Protein AF-A0A199UJI3-F1 (afdb_monomer)

Organism: Ananas comosus (NCBI:txid4615)

Foldseek 3Di:
DPPDPDPLVVVCPDPVSVLVVVLVLLVVLLVLLVLLVLVQLQVQLVVLPAPVGRDDSDDPVRLVVVLVVLVVVLVVLALSCLQVLLSNLSSLVSLCSHPPRPNVSSVVRPSLVSNVSSVVSVVVVNLVVSLPDCSVVPPPPPSNVVSVVVVVSSVVSCVVVVSVD

Sequence (165 aa):
MLSGSFDVGKLAVSVEAKNSFCYAKAQLLLILIETLDLENLLQLVHDEVPFRQGFSAFSLSDVQEMDAEVSSLSDLGFRESGPLILAWAVFLCLLSSLPESNTDLFTEIDHTSYARQAFEAAAFIYLLEILQSNTLRESDVGTVLPLVWFVYMLFSSMLPLGMLR

Secondary structure (DSSP, 8-state):
-------GGGG--SHHHHHHHHHHHHHHHHHHHHHT-HHHHHHHHHTT--HHHH--S--HHHHHHHHHHHHHHHHTT-TTTHHHHHHHHHHHHHHHHSTT--HHHHTTS-HHHHHHHHHHTTHHHHHHHHHH-HHHHTS-TTTHHHHHHHHHHHHHHHTTTTTT-

InterPro domains:
  IPR044840 Nucleoporin Nup188 [PTHR31431] (3-157)

Solvent-accessible surface area (backbone atoms only — not comparable to full-atom values): 9542 Å² total; per-residue (Å²): 140,85,90,64,94,72,67,64,73,78,68,39,77,48,73,66,43,38,52,52,5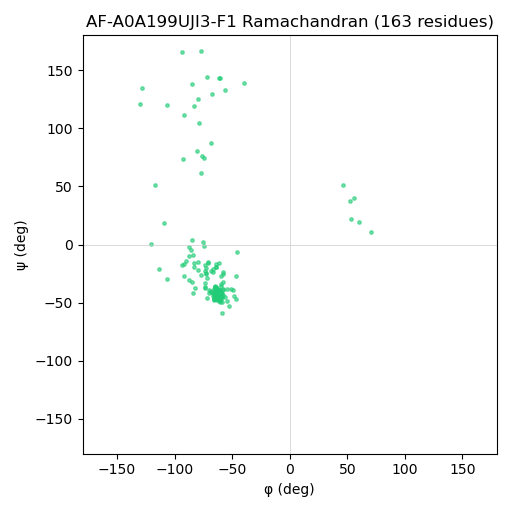0,54,47,53,51,52,51,51,50,51,52,58,50,56,74,65,40,57,65,61,48,50,49,34,42,75,68,62,35,36,46,92,79,63,64,82,89,64,54,74,68,51,52,54,53,50,48,56,53,56,55,55,54,61,80,65,72,47,45,81,48,10,48,50,38,34,48,48,17,50,47,50,50,44,54,67,61,22,39,85,38,68,59,85,74,54,71,77,59,62,37,65,59,34,39,50,50,11,56,77,34,39,14,68,60,48,53,48,50,54,71,70,34,70,77,57,72,77,47,72,82,73,71,58,54,60,50,57,47,48,52,50,46,52,56,61,56,36,63,84,67,59,74,83,115

Radius of gyration: 16.83 Å; Cα contacts (8 Å, |Δi|>4): 119; chains: 1; bounding box: 41×32×45 Å

pLDDT: mean 74.43, std 14.35, range [39.91, 92.19]

Mean predicted aligned error: 10.01 Å

Structure (mmCIF, N/CA/C/O backbone):
data_AF-A0A199UJI3-F1
#
_entry.id   AF-A0A199UJI3-F1
#
loop_
_atom_site.group_PDB
_atom_site.id
_atom_site.type_symbol
_atom_site.label_atom_id
_atom_site.label_alt_id
_atom_site.label_comp_id
_atom_site.label_asym_id
_atom_site.label_entity_id
_atom_site.label_seq_id
_atom_site.pdbx_PDB_ins_code
_atom_site.Cartn_x
_atom_site.Cartn_y
_atom_site.Cartn_z
_atom_site.occupancy
_atom_site.B_iso_or_equiv
_atom_site.auth_seq_id
_atom_site.auth_comp_id
_atom_site.auth_asym_id
_atom_site.auth_atom_id
_atom_site.pdbx_PDB_model_num
ATOM 1 N N . MET A 1 1 ? -17.532 -11.492 -7.077 1.00 39.91 1 MET A N 1
ATOM 2 C CA . MET A 1 1 ? -18.672 -10.663 -6.620 1.00 39.91 1 MET A CA 1
ATOM 3 C C . MET A 1 1 ? -18.856 -10.827 -5.111 1.00 39.91 1 MET A C 1
ATOM 5 O O . MET A 1 1 ? -19.566 -11.723 -4.680 1.00 39.91 1 MET A O 1
ATOM 9 N N . LEU A 1 2 ? -18.208 -9.968 -4.321 1.00 45.09 2 LEU A N 1
ATOM 10 C CA . LEU A 1 2 ? -18.567 -9.669 -2.926 1.00 45.09 2 LEU A CA 1
ATOM 11 C C . LEU A 1 2 ? -18.945 -8.177 -2.862 1.00 45.09 2 LEU A C 1
ATOM 13 O O . LEU A 1 2 ? -18.382 -7.402 -2.106 1.00 45.09 2 LEU A O 1
ATOM 17 N N . SER A 1 3 ? -19.850 -7.750 -3.748 1.00 46.03 3 SER A N 1
ATOM 18 C CA . SER A 1 3 ? -20.348 -6.370 -3.804 1.00 46.03 3 SER A CA 1
ATOM 19 C C . SER A 1 3 ? -21.617 -6.277 -2.960 1.00 46.03 3 SER A C 1
ATOM 21 O O . SER A 1 3 ? -22.740 -6.287 -3.458 1.00 46.03 3 SER A O 1
ATOM 23 N N . GLY A 1 4 ? -21.432 -6.302 -1.646 1.00 52.09 4 GLY A N 1
ATOM 24 C CA . GLY A 1 4 ? -22.466 -5.942 -0.685 1.00 52.09 4 GLY A CA 1
ATOM 25 C C . GLY A 1 4 ? -21.858 -4.956 0.295 1.00 52.09 4 GLY A C 1
ATOM 26 O O . GLY A 1 4 ? -20.875 -5.294 0.951 1.00 52.09 4 GLY A O 1
ATOM 27 N N . SER A 1 5 ? -22.413 -3.745 0.398 1.00 58.81 5 SER A N 1
ATOM 28 C CA . SER A 1 5 ? -21.940 -2.743 1.358 1.00 58.81 5 SER A CA 1
ATOM 29 C C . SER A 1 5 ? -22.401 -3.117 2.773 1.00 58.81 5 SER A C 1
ATOM 31 O O . SER A 1 5 ? -23.353 -2.550 3.319 1.00 58.81 5 SER A O 1
ATOM 33 N N . PHE A 1 6 ? -21.766 -4.122 3.369 1.00 64.69 6 PHE A N 1
ATOM 34 C CA . PHE A 1 6 ? -21.915 -4.383 4.792 1.00 64.69 6 PHE A CA 1
ATOM 35 C C . PHE A 1 6 ? -21.046 -3.388 5.550 1.00 64.69 6 PHE A C 1
ATOM 37 O O . PHE A 1 6 ? -19.828 -3.525 5.613 1.00 64.69 6 PHE A O 1
ATOM 44 N N . ASP A 1 7 ? -21.685 -2.383 6.142 1.00 72.19 7 ASP A N 1
ATOM 45 C CA . ASP A 1 7 ? -21.023 -1.480 7.078 1.00 72.19 7 ASP A CA 1
ATOM 46 C C . ASP A 1 7 ? -20.845 -2.196 8.427 1.00 72.19 7 ASP A C 1
ATOM 48 O O . ASP A 1 7 ? -21.605 -2.000 9.379 1.00 72.19 7 ASP A O 1
ATOM 52 N N . VAL A 1 8 ? -19.856 -3.094 8.474 1.00 72.38 8 VAL A N 1
ATOM 53 C CA . VAL A 1 8 ? -19.468 -3.864 9.668 1.00 72.38 8 VAL A CA 1
ATOM 54 C C . VAL A 1 8 ? -19.085 -2.928 10.821 1.00 72.38 8 VAL A C 1
ATOM 56 O O . VAL A 1 8 ? -19.250 -3.293 11.985 1.00 72.38 8 VAL A O 1
ATOM 59 N N . GLY A 1 9 ? -18.675 -1.690 10.519 1.00 70.94 9 GLY A N 1
ATOM 60 C CA . GLY A 1 9 ? -18.396 -0.657 11.515 1.00 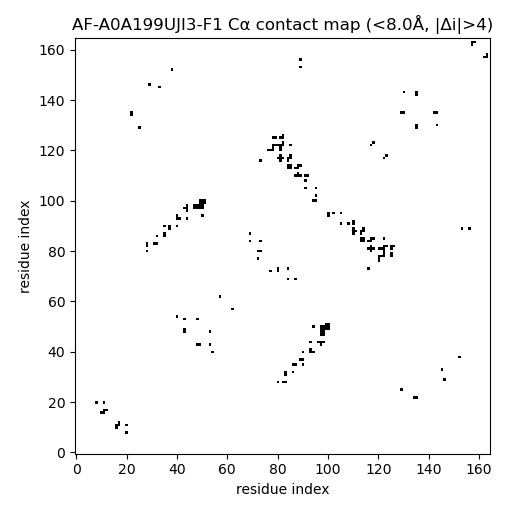70.94 9 GLY A CA 1
ATOM 61 C C . GLY A 1 9 ? -19.598 -0.347 12.411 1.00 70.94 9 GLY A C 1
ATOM 62 O O . GLY A 1 9 ? -19.424 -0.111 13.607 1.00 70.94 9 GLY A O 1
ATOM 63 N N . LYS A 1 10 ? -20.832 -0.460 11.898 1.00 79.44 10 LYS A N 1
ATOM 64 C CA . LYS A 1 10 ? -22.062 -0.281 12.699 1.00 79.44 10 LYS A CA 1
ATOM 65 C C . LYS A 1 10 ? -22.238 -1.328 13.801 1.00 79.44 10 LYS A C 1
ATOM 67 O O . LYS A 1 10 ? -22.994 -1.090 14.740 1.00 79.44 10 LYS A O 1
ATOM 72 N N . LEU A 1 11 ? -21.558 -2.471 13.704 1.00 75.94 11 LEU A N 1
ATOM 73 C CA . LEU A 1 11 ? -21.622 -3.550 14.693 1.00 75.94 11 LEU A CA 1
ATOM 74 C C . LEU A 1 11 ? -20.608 -3.369 15.835 1.00 75.94 11 LEU A C 1
ATOM 76 O O . LEU A 1 11 ? -20.699 -4.065 16.846 1.00 75.94 11 LEU A O 1
ATOM 80 N N . ALA A 1 12 ? -19.679 -2.412 15.722 1.00 81.44 12 ALA A N 1
ATOM 81 C CA . ALA A 1 12 ? -18.671 -2.103 16.735 1.00 81.44 12 ALA A CA 1
ATOM 82 C C . ALA A 1 12 ? -19.256 -1.287 17.910 1.00 81.44 12 ALA A C 1
ATOM 84 O O . ALA A 1 12 ? -18.877 -0.142 18.168 1.00 81.44 12 ALA A O 1
ATOM 85 N N . VAL A 1 13 ? -20.227 -1.871 18.618 1.00 85.31 13 VAL A N 1
ATOM 86 C CA . VAL A 1 13 ? -20.964 -1.206 19.707 1.00 85.31 13 VAL A CA 1
ATOM 87 C C . VAL A 1 13 ? -20.247 -1.283 21.058 1.00 85.31 13 VAL A C 1
ATOM 89 O O . VAL A 1 13 ? -20.339 -0.339 21.843 1.00 85.31 13 VAL A O 1
ATOM 92 N N . SER A 1 14 ? -19.502 -2.362 21.321 1.00 87.94 14 SER A N 1
ATOM 93 C CA . SER A 1 14 ? -18.709 -2.530 22.547 1.00 87.94 14 SER A CA 1
ATOM 94 C C . SER A 1 14 ? -17.264 -2.059 22.365 1.00 87.94 14 SER A C 1
ATOM 96 O O . SER A 1 14 ? -16.799 -1.852 21.242 1.00 87.94 14 SER A O 1
ATOM 98 N N . VAL A 1 15 ? -16.541 -1.886 23.473 1.00 85.81 15 VAL A N 1
ATOM 99 C CA . VAL A 1 15 ? -15.114 -1.524 23.444 1.00 85.81 15 VAL A CA 1
ATOM 100 C C . VAL A 1 15 ? -14.294 -2.630 22.774 1.00 85.81 15 VAL A C 1
ATOM 102 O O . VAL A 1 15 ? -13.438 -2.344 21.943 1.00 85.81 15 VAL A O 1
ATOM 105 N N . GLU A 1 16 ? -14.611 -3.889 23.061 1.00 84.75 16 GLU A N 1
ATOM 106 C CA . GLU A 1 16 ? -13.978 -5.065 22.461 1.00 84.75 16 GLU A CA 1
ATOM 107 C C . GLU A 1 16 ? -14.226 -5.106 20.952 1.00 84.75 16 GLU A C 1
ATOM 109 O O . GLU A 1 16 ? -13.282 -5.238 20.179 1.00 84.75 16 GLU A O 1
ATOM 114 N N . ALA A 1 17 ? -15.475 -4.904 20.519 1.00 83.75 17 ALA A N 1
ATOM 115 C CA . ALA A 1 17 ? -15.827 -4.905 19.103 1.00 83.75 17 ALA A CA 1
ATOM 116 C C . ALA A 1 17 ? -15.139 -3.761 18.335 1.00 83.75 17 ALA A C 1
ATOM 118 O O . ALA A 1 17 ? -14.689 -3.964 17.208 1.00 83.75 17 ALA A O 1
ATOM 119 N N . LYS A 1 18 ? -14.995 -2.578 18.950 1.00 82.62 18 LYS A N 1
ATOM 120 C CA . LYS A 1 18 ? -14.218 -1.460 18.386 1.00 82.62 18 LYS A CA 1
ATOM 121 C C . LYS A 1 18 ? -12.739 -1.801 18.261 1.00 82.62 18 LYS A C 1
ATOM 123 O O . LYS A 1 18 ? -12.163 -1.563 17.205 1.00 82.62 18 LYS A O 1
ATOM 128 N N . ASN A 1 19 ? -12.145 -2.397 19.291 1.00 82.56 19 ASN A N 1
ATOM 129 C CA . ASN A 1 19 ? -10.740 -2.800 19.261 1.00 82.56 19 ASN A CA 1
ATOM 130 C C . ASN A 1 19 ? -10.484 -3.853 18.172 1.00 82.56 19 ASN A C 1
ATOM 132 O O . ASN A 1 19 ? -9.549 -3.702 17.389 1.00 82.56 19 ASN A O 1
ATOM 136 N N . SER A 1 20 ? -11.345 -4.870 18.061 1.00 82.44 20 SER A N 1
ATOM 137 C CA . SER A 1 20 ? -11.256 -5.881 17.001 1.00 82.44 20 SER A CA 1
ATOM 138 C C . SER A 1 20 ? -11.462 -5.288 15.607 1.00 82.44 20 SER A C 1
ATOM 140 O O . SER A 1 20 ? -10.774 -5.683 14.670 1.00 82.44 20 SER A O 1
ATOM 142 N N . PHE A 1 21 ? -12.371 -4.323 15.454 1.00 83.69 21 PHE A N 1
ATOM 143 C CA . PHE A 1 21 ? -12.585 -3.634 14.183 1.00 83.69 21 PHE A CA 1
ATOM 144 C C . PHE A 1 21 ? -11.363 -2.802 13.770 1.00 83.69 21 PHE A C 1
ATOM 146 O O . PHE A 1 21 ? -10.905 -2.914 12.635 1.00 83.69 21 PHE A O 1
ATOM 153 N N . CYS A 1 22 ? -10.787 -2.025 14.693 1.00 81.38 22 CYS A N 1
ATOM 154 C CA . CYS A 1 22 ? -9.546 -1.287 14.450 1.00 81.38 22 CYS A CA 1
ATOM 155 C C . CYS A 1 22 ? -8.387 -2.230 14.098 1.00 81.38 22 CYS A C 1
ATOM 157 O O . CYS A 1 22 ? -7.638 -1.951 13.166 1.00 81.38 22 CYS A O 1
ATOM 159 N N . TYR A 1 23 ? -8.278 -3.368 14.790 1.00 82.38 23 TYR A N 1
ATOM 160 C CA . TYR A 1 23 ? -7.290 -4.399 14.482 1.00 82.38 23 TYR A CA 1
ATOM 161 C C . TYR A 1 23 ? -7.466 -4.968 13.071 1.00 82.38 23 TYR A C 1
ATOM 163 O O . TYR A 1 23 ? -6.510 -5.006 12.303 1.00 82.38 23 TYR A O 1
ATOM 171 N N . ALA A 1 24 ? -8.687 -5.364 12.702 1.00 84.31 24 ALA A N 1
ATOM 172 C CA . ALA A 1 24 ? -8.975 -5.913 11.380 1.00 84.31 24 ALA A CA 1
ATOM 173 C C . ALA A 1 24 ? -8.691 -4.899 10.262 1.00 84.31 24 ALA A C 1
ATOM 175 O O . ALA A 1 24 ? -8.143 -5.268 9.226 1.00 84.31 24 ALA A O 1
ATOM 176 N N . LYS A 1 25 ? -9.007 -3.617 10.484 1.00 84.50 25 LYS A N 1
ATOM 177 C CA . LYS A 1 25 ? -8.676 -2.536 9.547 1.00 84.50 25 LYS A CA 1
ATOM 178 C C . LYS A 1 25 ? -7.175 -2.346 9.388 1.00 84.50 25 LYS A C 1
ATOM 180 O O . LYS A 1 25 ? -6.708 -2.247 8.259 1.00 84.50 25 LYS A O 1
ATOM 185 N N . ALA A 1 26 ? -6.434 -2.316 10.496 1.00 83.00 26 ALA A N 1
ATOM 186 C CA . ALA A 1 26 ? -4.981 -2.228 10.451 1.00 83.00 26 ALA A CA 1
ATOM 187 C C . ALA A 1 26 ? -4.394 -3.431 9.700 1.00 83.00 26 ALA A C 1
ATOM 189 O O . ALA A 1 26 ? -3.613 -3.237 8.784 1.00 83.00 26 ALA A O 1
ATOM 190 N N . GLN A 1 27 ? -4.829 -4.658 9.997 1.00 83.62 27 GLN A N 1
ATOM 191 C CA . GLN A 1 27 ? -4.369 -5.854 9.282 1.00 83.62 27 GLN A CA 1
ATOM 192 C C . GLN A 1 27 ? -4.674 -5.804 7.782 1.00 83.62 27 GLN A C 1
ATOM 194 O O . GLN A 1 27 ? -3.796 -6.079 6.971 1.00 83.62 27 GLN A O 1
ATOM 199 N N . LEU A 1 28 ? -5.890 -5.409 7.396 1.00 86.38 28 LEU A N 1
ATOM 200 C CA . LEU A 1 28 ? -6.252 -5.256 5.987 1.00 86.38 28 LEU A CA 1
ATOM 201 C C . LEU A 1 28 ? -5.349 -4.236 5.287 1.00 86.38 28 LEU A C 1
ATOM 203 O O . LEU A 1 28 ? -4.857 -4.508 4.199 1.00 86.38 28 LEU A O 1
ATOM 207 N N . LEU A 1 29 ? -5.102 -3.089 5.923 1.00 87.44 29 LEU A N 1
ATOM 208 C CA . LEU A 1 29 ? -4.191 -2.070 5.411 1.00 87.44 29 LEU A CA 1
ATOM 209 C C . LEU A 1 29 ? -2.790 -2.644 5.152 1.00 87.44 29 LEU A C 1
ATOM 211 O O . LEU A 1 29 ? -2.217 -2.394 4.097 1.00 87.44 29 LEU A O 1
ATOM 215 N N . LEU A 1 30 ? -2.258 -3.432 6.088 1.00 84.12 30 LEU A N 1
ATOM 216 C CA . LEU A 1 30 ? -0.942 -4.060 5.949 1.00 84.12 30 LEU A CA 1
ATOM 217 C C . LEU A 1 30 ? -0.900 -5.086 4.822 1.00 84.12 30 LEU A C 1
ATOM 219 O O . LEU A 1 30 ? 0.040 -5.066 4.038 1.00 84.12 30 LEU A O 1
ATOM 223 N N . ILE A 1 31 ? -1.933 -5.922 4.707 1.00 86.56 31 ILE A N 1
ATOM 224 C CA . ILE A 1 31 ? -2.056 -6.899 3.620 1.00 86.56 31 ILE A CA 1
ATOM 225 C C . ILE A 1 31 ? -2.087 -6.180 2.269 1.00 86.56 31 ILE A C 1
ATOM 227 O O . ILE A 1 31 ? -1.376 -6.576 1.354 1.00 86.56 31 ILE A O 1
ATOM 231 N N . LEU A 1 32 ? -2.863 -5.098 2.138 1.00 88.94 32 LEU A N 1
ATOM 232 C CA . LEU A 1 32 ? -2.916 -4.319 0.897 1.00 88.94 32 LEU A CA 1
ATOM 233 C C . LEU A 1 32 ? -1.546 -3.727 0.540 1.00 88.94 32 LEU A C 1
ATOM 235 O O . LEU A 1 32 ? -1.137 -3.785 -0.615 1.00 88.94 32 LEU A O 1
ATOM 239 N N . ILE A 1 33 ? -0.810 -3.212 1.527 1.00 88.62 33 ILE A N 1
ATOM 240 C CA . ILE A 1 33 ? 0.556 -2.715 1.321 1.00 88.62 33 ILE A CA 1
ATOM 241 C C . ILE A 1 33 ? 1.500 -3.849 0.893 1.00 88.62 33 ILE A C 1
ATOM 243 O O . ILE A 1 33 ? 2.266 -3.680 -0.052 1.00 88.62 33 ILE A O 1
ATOM 247 N N . GLU A 1 34 ? 1.435 -5.003 1.555 1.00 85.94 34 GLU A N 1
ATOM 248 C CA . GLU A 1 34 ? 2.250 -6.181 1.241 1.00 85.94 34 GLU A CA 1
ATOM 249 C C . GLU A 1 34 ? 1.985 -6.691 -0.183 1.00 85.94 34 GLU A C 1
ATOM 251 O O . GLU A 1 34 ? 2.927 -7.021 -0.901 1.00 85.94 34 GLU A O 1
ATOM 256 N N . THR A 1 35 ? 0.729 -6.668 -0.644 1.00 88.25 35 THR A N 1
ATOM 257 C CA . THR A 1 35 ? 0.371 -7.106 -2.005 1.00 88.25 35 THR A CA 1
ATOM 258 C C . THR A 1 35 ? 0.971 -6.251 -3.120 1.00 88.25 35 THR A C 1
ATOM 260 O O . THR A 1 35 ? 1.024 -6.717 -4.255 1.00 88.25 35 THR A O 1
ATOM 263 N N . LEU A 1 36 ? 1.449 -5.035 -2.824 1.00 88.56 36 LEU A N 1
ATOM 264 C CA . LEU A 1 36 ? 2.162 -4.204 -3.802 1.00 88.56 36 LEU A CA 1
ATOM 265 C C . LEU A 1 36 ? 3.564 -4.740 -4.129 1.00 88.56 36 LEU A C 1
ATOM 267 O O . LEU A 1 36 ? 4.149 -4.293 -5.113 1.00 88.56 36 LEU A O 1
ATOM 271 N N . ASP A 1 37 ? 4.092 -5.662 -3.313 1.00 87.94 37 ASP A N 1
ATOM 272 C CA . ASP A 1 37 ? 5.381 -6.341 -3.505 1.00 87.94 37 ASP A CA 1
ATOM 273 C C . ASP A 1 37 ? 6.515 -5.368 -3.874 1.00 87.94 37 ASP A C 1
ATOM 275 O O . ASP A 1 37 ? 7.236 -5.510 -4.868 1.00 87.94 37 ASP A O 1
ATOM 279 N N . LEU A 1 38 ? 6.640 -4.309 -3.062 1.00 86.69 38 LEU A N 1
ATOM 280 C CA . LEU A 1 38 ? 7.625 -3.258 -3.304 1.00 86.69 38 LEU A CA 1
ATOM 281 C C . LEU A 1 38 ? 9.058 -3.804 -3.302 1.00 86.69 38 LEU A C 1
ATOM 283 O O . LEU A 1 38 ? 9.912 -3.210 -3.952 1.00 86.69 38 LEU A O 1
ATOM 287 N N . GLU A 1 39 ? 9.325 -4.902 -2.583 1.00 85.38 39 GLU A N 1
ATOM 288 C CA . GLU A 1 39 ? 10.637 -5.562 -2.542 1.00 85.38 39 GLU A CA 1
ATOM 289 C C . GLU A 1 39 ? 11.082 -6.012 -3.912 1.00 85.38 39 GLU A C 1
ATOM 291 O O . GLU A 1 39 ? 12.117 -5.574 -4.420 1.00 85.38 39 GLU A O 1
ATOM 296 N N . ASN A 1 40 ? 10.256 -6.856 -4.516 1.00 85.44 40 ASN A N 1
ATOM 297 C CA . ASN A 1 40 ? 10.510 -7.387 -5.829 1.00 85.44 40 ASN A CA 1
ATOM 298 C C . ASN A 1 40 ? 10.556 -6.247 -6.848 1.00 85.44 40 ASN A C 1
ATOM 300 O O . ASN A 1 40 ? 11.454 -6.203 -7.685 1.00 85.44 40 ASN A O 1
ATOM 304 N N . LEU A 1 41 ? 9.656 -5.264 -6.733 1.00 85.25 41 LEU A N 1
ATOM 305 C CA . LEU A 1 41 ? 9.661 -4.110 -7.628 1.00 85.25 41 LEU A CA 1
ATOM 306 C C . LEU A 1 41 ? 10.964 -3.295 -7.528 1.00 85.25 41 LEU A C 1
ATOM 308 O O . LEU A 1 41 ? 11.533 -2.930 -8.556 1.00 85.25 41 LEU A O 1
ATOM 312 N N . LEU A 1 42 ? 11.471 -3.043 -6.318 1.00 86.19 42 LEU A N 1
ATOM 313 C CA . LEU A 1 42 ? 12.747 -2.352 -6.116 1.00 86.19 42 LEU A CA 1
ATOM 314 C C . LEU A 1 42 ? 13.922 -3.169 -6.667 1.00 86.19 42 LEU A C 1
ATOM 316 O O . LEU A 1 42 ? 14.823 -2.600 -7.285 1.00 86.19 42 LEU A O 1
ATOM 320 N N . GLN A 1 43 ? 13.912 -4.488 -6.466 1.00 85.06 43 GLN A N 1
ATOM 321 C CA . GLN A 1 43 ? 14.942 -5.370 -7.005 1.00 85.06 43 GLN A CA 1
ATOM 322 C C . GLN A 1 43 ? 14.968 -5.329 -8.539 1.00 85.06 43 GLN A C 1
ATOM 324 O O . GLN A 1 43 ? 16.039 -5.244 -9.129 1.00 85.06 43 GLN A O 1
ATOM 329 N N . LEU A 1 44 ? 13.806 -5.311 -9.192 1.00 85.56 44 LEU A N 1
ATOM 330 C CA . LEU A 1 44 ? 13.718 -5.213 -10.651 1.00 85.56 44 LEU A CA 1
ATOM 331 C C . LEU A 1 44 ? 14.251 -3.881 -11.186 1.00 85.56 44 LEU A C 1
ATOM 333 O O . LEU A 1 44 ? 14.898 -3.873 -12.232 1.00 85.56 44 LEU A O 1
ATOM 337 N N . VAL A 1 45 ? 14.014 -2.777 -10.466 1.00 84.81 45 VAL A N 1
ATOM 338 C CA . VAL A 1 45 ? 14.624 -1.475 -10.785 1.00 84.81 45 VAL A CA 1
ATOM 339 C C . VAL A 1 45 ? 16.145 -1.568 -10.677 1.00 84.81 45 VAL A C 1
ATOM 341 O O . VAL A 1 45 ? 16.842 -1.151 -11.592 1.00 84.81 45 VAL A O 1
ATOM 344 N N . HIS A 1 46 ? 16.667 -2.155 -9.598 1.00 85.06 46 HIS A N 1
ATOM 345 C CA . HIS A 1 46 ? 18.110 -2.329 -9.409 1.00 85.06 46 HIS A CA 1
ATOM 346 C C . HIS A 1 46 ? 18.755 -3.214 -10.490 1.00 85.06 46 HIS A C 1
ATOM 348 O O . HIS A 1 46 ? 19.861 -2.933 -10.951 1.00 85.06 46 HIS A O 1
ATOM 354 N N . ASP A 1 47 ? 18.066 -4.280 -10.889 1.00 87.81 47 ASP A N 1
ATOM 355 C CA . ASP A 1 47 ? 18.554 -5.254 -11.864 1.00 87.81 47 ASP A CA 1
ATOM 356 C C . ASP A 1 47 ? 18.284 -4.820 -13.323 1.00 87.81 47 ASP A C 1
ATOM 358 O O . ASP A 1 47 ? 18.593 -5.569 -14.252 1.00 87.81 47 ASP A O 1
ATOM 362 N N . GLU A 1 48 ? 17.733 -3.615 -13.536 1.00 83.94 48 GLU A N 1
ATOM 363 C CA . GLU A 1 48 ? 17.392 -3.039 -14.848 1.00 83.94 48 GLU A CA 1
ATOM 364 C C . GLU A 1 48 ? 16.517 -3.987 -15.698 1.00 83.94 48 GLU A C 1
ATOM 366 O O . GLU A 1 48 ? 16.663 -4.099 -16.922 1.00 83.94 48 GLU A O 1
ATOM 371 N N . VAL A 1 49 ? 15.597 -4.705 -15.047 1.00 83.00 49 VAL A N 1
ATOM 372 C CA . VAL A 1 49 ? 14.717 -5.668 -15.718 1.00 83.00 49 VAL A CA 1
ATOM 373 C C . VAL A 1 49 ? 13.562 -4.921 -16.392 1.00 83.00 49 VAL A C 1
ATOM 375 O O . VAL A 1 49 ? 12.826 -4.203 -15.712 1.00 83.00 49 VAL A O 1
ATOM 378 N N . PRO A 1 50 ? 13.325 -5.108 -17.706 1.00 76.62 50 PRO A N 1
ATOM 379 C CA . PRO A 1 50 ? 12.236 -4.423 -18.388 1.00 76.62 50 PRO A CA 1
ATOM 380 C C . PRO A 1 50 ? 10.868 -4.768 -17.797 1.00 76.62 50 PRO A C 1
ATOM 382 O O . PRO A 1 50 ? 10.585 -5.934 -17.496 1.00 76.62 50 PRO A O 1
ATOM 385 N N . PHE A 1 51 ? 9.966 -3.782 -17.744 1.00 72.06 51 PHE A N 1
ATOM 386 C CA . PHE A 1 51 ? 8.596 -3.954 -17.233 1.00 72.06 51 PHE A CA 1
ATOM 387 C C . PHE A 1 51 ? 7.878 -5.168 -17.854 1.00 72.06 51 PHE A C 1
ATOM 389 O O . PHE A 1 51 ? 7.205 -5.929 -17.163 1.00 72.06 51 PHE A O 1
ATOM 396 N N . ARG A 1 52 ? 8.085 -5.405 -19.159 1.00 66.25 52 ARG A N 1
ATOM 397 C CA . ARG A 1 52 ? 7.465 -6.506 -19.921 1.00 66.25 52 ARG A CA 1
ATOM 398 C C . ARG A 1 52 ? 7.994 -7.906 -19.582 1.00 66.25 52 ARG A C 1
ATOM 400 O O . ARG A 1 52 ? 7.377 -8.884 -19.997 1.00 66.25 52 ARG A O 1
ATOM 407 N N . GLN A 1 53 ? 9.136 -8.011 -18.904 1.00 62.00 53 GLN A N 1
ATOM 408 C CA . GLN A 1 53 ? 9.784 -9.282 -18.552 1.00 62.00 53 GLN A CA 1
ATOM 409 C C . GLN A 1 53 ? 9.809 -9.559 -17.043 1.00 62.00 53 GLN A C 1
ATOM 411 O O . GLN A 1 53 ? 9.953 -10.720 -16.668 1.00 62.00 53 GLN A O 1
ATOM 416 N N . GLY A 1 54 ? 9.676 -8.531 -16.196 1.00 57.34 54 GLY A N 1
ATOM 417 C CA . GLY A 1 54 ? 9.956 -8.637 -14.760 1.00 57.34 54 GLY A CA 1
ATOM 418 C C . GLY A 1 54 ? 8.755 -8.655 -13.815 1.00 57.34 54 GLY A C 1
ATOM 419 O O . GLY A 1 54 ? 8.843 -9.276 -12.760 1.00 57.34 54 GLY A O 1
ATOM 420 N N . PHE A 1 55 ? 7.632 -8.011 -14.152 1.00 59.84 55 PHE A N 1
ATOM 421 C CA . PHE A 1 55 ? 6.540 -7.816 -13.189 1.00 59.84 55 PHE A CA 1
ATOM 422 C C . PHE A 1 55 ? 5.337 -8.717 -13.495 1.00 59.84 55 PHE A C 1
ATOM 424 O O . PHE A 1 55 ? 4.769 -8.642 -14.582 1.00 59.84 55 PHE A O 1
ATOM 431 N N . SER A 1 56 ? 4.959 -9.599 -12.557 1.00 57.84 56 SER A N 1
ATOM 432 C CA . SER A 1 56 ? 3.919 -10.625 -12.784 1.00 57.84 56 SER A CA 1
ATOM 433 C C . SER A 1 56 ? 2.704 -10.573 -11.848 1.00 57.84 56 SER A C 1
ATOM 435 O O . SER A 1 56 ? 1.803 -11.393 -12.005 1.00 57.84 56 SER A O 1
ATOM 437 N N . ALA A 1 57 ? 2.633 -9.621 -10.908 1.00 68.38 57 ALA A N 1
ATOM 438 C CA . ALA A 1 57 ? 1.501 -9.537 -9.976 1.00 68.38 57 ALA A CA 1
ATOM 439 C C . ALA A 1 57 ? 0.294 -8.774 -10.550 1.00 68.38 57 ALA A C 1
ATOM 441 O O . ALA A 1 57 ? -0.840 -9.217 -10.387 1.00 68.38 57 ALA A O 1
ATOM 442 N N . PHE A 1 58 ? 0.539 -7.659 -11.249 1.00 77.62 58 PHE A N 1
ATOM 443 C CA . PHE A 1 58 ? -0.508 -6.776 -11.767 1.00 77.62 58 PHE A CA 1
ATOM 444 C C . PHE A 1 58 ? -0.313 -6.503 -13.257 1.00 77.62 58 PHE A C 1
ATOM 446 O O . PHE A 1 58 ? 0.791 -6.199 -13.718 1.00 77.62 58 PHE A O 1
ATOM 453 N N . SER A 1 59 ? -1.401 -6.592 -14.014 1.00 81.38 59 SER A N 1
ATOM 454 C CA . SER A 1 59 ? -1.480 -6.088 -15.381 1.00 81.38 59 SER A CA 1
ATOM 455 C C . SER A 1 59 ? -1.647 -4.565 -15.392 1.00 81.38 59 SER A C 1
ATOM 457 O O . SER A 1 59 ? -1.987 -3.947 -14.386 1.00 81.38 59 SER A O 1
ATOM 459 N N . LEU A 1 60 ? -1.456 -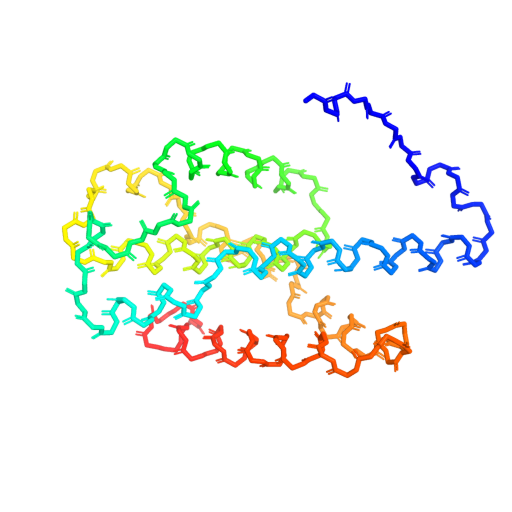3.937 -16.555 1.00 79.25 60 LEU A N 1
ATOM 460 C CA . LEU A 1 60 ? -1.683 -2.495 -16.704 1.00 79.25 60 LEU A CA 1
ATOM 461 C C . LEU A 1 60 ? -3.121 -2.084 -16.342 1.00 79.25 60 LEU A C 1
ATOM 463 O O . LEU A 1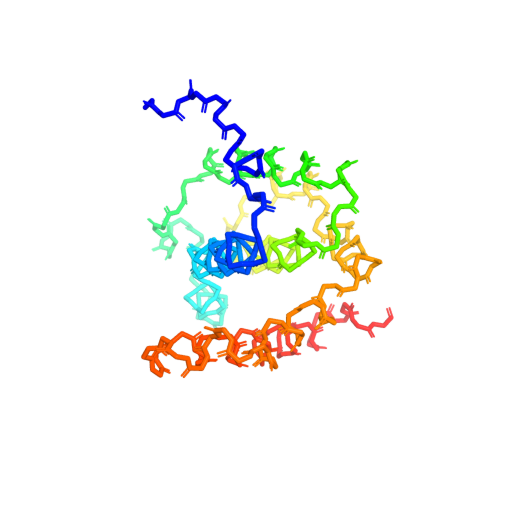 60 ? -3.315 -1.044 -15.722 1.00 79.25 60 LEU A O 1
ATOM 467 N N . SER A 1 61 ? -4.118 -2.895 -16.713 1.00 83.00 61 SER A N 1
ATOM 468 C CA . SER A 1 61 ? -5.515 -2.627 -16.355 1.00 83.00 61 SER A CA 1
ATOM 469 C C . SER A 1 61 ? -5.742 -2.696 -14.850 1.00 83.00 61 SER A C 1
ATOM 471 O O . SER A 1 61 ? -6.485 -1.872 -14.328 1.00 83.00 61 SER A O 1
ATOM 473 N N . ASP A 1 62 ? -5.060 -3.613 -14.155 1.00 86.75 62 ASP A N 1
ATOM 474 C CA . ASP A 1 62 ? -5.158 -3.711 -12.696 1.00 86.75 62 ASP A CA 1
ATOM 475 C C . ASP A 1 62 ? -4.596 -2.442 -12.044 1.00 86.75 62 ASP A C 1
ATOM 477 O O . ASP A 1 62 ? -5.222 -1.881 -11.153 1.00 86.75 62 ASP A O 1
ATOM 481 N N . VAL A 1 63 ? -3.464 -1.927 -12.541 1.00 86.44 63 VAL A N 1
ATOM 482 C CA . VAL A 1 63 ? -2.866 -0.683 -12.028 1.00 86.44 63 VAL A CA 1
ATOM 483 C C . VAL A 1 63 ? -3.797 0.518 -12.225 1.00 86.44 63 VAL A C 1
ATOM 485 O O . VAL A 1 63 ? -3.913 1.343 -11.324 1.00 86.44 63 VAL A O 1
ATOM 488 N N . GLN A 1 64 ? -4.490 0.614 -13.363 1.00 86.38 64 GLN A N 1
ATOM 489 C CA . GLN A 1 64 ? -5.453 1.694 -13.620 1.00 86.38 64 GLN A CA 1
ATOM 490 C C . GLN A 1 64 ? -6.699 1.598 -12.730 1.00 86.38 64 GLN A C 1
ATOM 492 O O . GLN A 1 64 ? -7.180 2.615 -12.232 1.00 86.38 64 GLN A O 1
ATOM 497 N N . GLU A 1 65 ? -7.224 0.390 -12.521 1.00 88.94 65 GLU A N 1
ATOM 498 C CA . GLU A 1 65 ? -8.364 0.167 -11.626 1.00 88.94 65 GLU A CA 1
ATOM 499 C C . GLU A 1 65 ? -7.985 0.489 -10.175 1.00 88.94 65 GLU A C 1
ATOM 501 O O . GLU A 1 65 ? -8.695 1.226 -9.493 1.00 88.94 65 GLU A O 1
ATOM 506 N N . MET A 1 66 ? -6.817 0.024 -9.729 1.00 90.12 66 MET A N 1
ATOM 507 C CA . MET A 1 66 ? -6.280 0.340 -8.408 1.00 90.12 66 MET A CA 1
ATOM 508 C C . MET A 1 66 ? -6.041 1.841 -8.222 1.00 90.12 66 MET A C 1
ATOM 510 O O . MET A 1 66 ? -6.344 2.359 -7.149 1.00 90.12 66 MET A O 1
ATOM 514 N N . ASP A 1 67 ? -5.552 2.553 -9.241 1.00 90.25 67 ASP A N 1
ATOM 515 C CA . ASP A 1 67 ? -5.358 4.005 -9.161 1.00 90.25 67 ASP A CA 1
ATOM 516 C C . ASP A 1 67 ? -6.683 4.750 -8.948 1.00 90.25 67 ASP A C 1
ATOM 518 O O . ASP A 1 67 ? -6.763 5.635 -8.095 1.00 90.25 67 ASP A O 1
ATOM 522 N N . ALA A 1 68 ? -7.744 4.344 -9.654 1.00 89.12 68 ALA A N 1
ATOM 523 C CA . ALA A 1 68 ? -9.078 4.914 -9.474 1.00 89.12 68 ALA A CA 1
ATOM 524 C C . ALA A 1 68 ? -9.614 4.678 -8.049 1.00 89.12 68 ALA A C 1
ATOM 526 O O . ALA A 1 68 ? -10.168 5.592 -7.428 1.00 89.12 68 ALA A O 1
ATOM 527 N N . GLU A 1 69 ? -9.405 3.478 -7.503 1.00 89.88 69 GLU A N 1
ATOM 528 C CA . GLU A 1 69 ? -9.789 3.150 -6.129 1.00 89.88 69 GLU A CA 1
ATOM 529 C C . GLU A 1 69 ? -8.978 3.961 -5.105 1.00 89.88 69 GLU A C 1
ATOM 531 O O . GLU A 1 69 ? -9.563 4.577 -4.211 1.00 89.88 69 GLU A O 1
ATOM 536 N N . VAL A 1 70 ? -7.650 4.052 -5.249 1.00 89.12 70 VAL A N 1
ATOM 537 C CA . VAL A 1 70 ? -6.785 4.825 -4.336 1.00 89.12 70 VAL A CA 1
ATOM 538 C C . VAL A 1 70 ? -7.089 6.324 -4.405 1.00 89.12 70 VAL A C 1
ATOM 540 O O . VAL A 1 70 ? -7.176 6.975 -3.360 1.00 89.12 70 VAL A O 1
ATOM 543 N N . SER A 1 71 ? -7.346 6.865 -5.599 1.00 87.06 71 SER A N 1
ATOM 544 C CA . SER A 1 71 ? -7.825 8.241 -5.794 1.00 87.06 71 SER A CA 1
ATOM 545 C C . SER A 1 71 ? -9.100 8.535 -4.997 1.00 87.06 71 SER A C 1
ATOM 547 O O . SER A 1 71 ? -9.232 9.612 -4.412 1.00 87.06 71 SER A O 1
ATOM 549 N N . SER A 1 72 ? -10.021 7.572 -4.900 1.00 85.12 72 SER A N 1
ATOM 550 C CA . SER A 1 72 ? -11.268 7.742 -4.142 1.00 85.12 72 SER A CA 1
ATOM 551 C C . SER A 1 72 ? -11.066 7.747 -2.617 1.00 85.12 72 SER A C 1
ATOM 553 O O . SER A 1 72 ? -11.799 8.421 -1.889 1.00 85.12 72 SER A O 1
ATOM 555 N N . LEU A 1 73 ? -10.036 7.054 -2.109 1.00 80.69 73 LEU A N 1
ATOM 556 C CA . LEU A 1 73 ? -9.671 7.063 -0.680 1.00 80.69 73 LEU A CA 1
ATOM 557 C C . LEU A 1 73 ? -9.169 8.432 -0.218 1.00 80.69 73 LEU A C 1
ATOM 559 O O . LEU A 1 73 ? -9.195 8.755 0.972 1.00 80.69 73 LEU A O 1
ATOM 563 N N . SER A 1 74 ? -8.689 9.201 -1.184 1.00 63.72 74 SER A N 1
ATOM 564 C CA . SER A 1 74 ? -8.039 10.488 -1.047 1.00 63.72 74 SER A CA 1
ATOM 565 C C . SER A 1 74 ? -9.047 11.605 -0.702 1.00 63.72 74 SER A C 1
ATOM 567 O O . SER A 1 74 ? -8.790 12.433 0.176 1.00 63.72 74 SER A O 1
ATOM 569 N N . ASP A 1 75 ? -10.255 11.536 -1.272 1.00 60.94 75 ASP A N 1
ATOM 570 C CA . ASP A 1 75 ? -11.369 12.456 -0.993 1.00 60.94 75 ASP A CA 1
ATOM 571 C C . ASP A 1 75 ? -11.997 12.231 0.390 1.00 60.94 75 ASP A C 1
ATOM 573 O O . ASP A 1 75 ? -12.671 13.103 0.945 1.00 60.94 75 ASP A O 1
ATOM 577 N N . LEU A 1 76 ? -11.777 11.049 0.969 1.00 53.72 76 LEU A N 1
ATOM 578 C CA . LEU A 1 76 ? -12.396 10.637 2.224 1.00 53.72 76 LEU A CA 1
ATOM 579 C C . LEU A 1 76 ? -11.628 11.111 3.469 1.00 53.72 76 LEU A C 1
ATOM 581 O O . LEU A 1 76 ? -12.121 10.933 4.582 1.00 53.72 76 LEU A O 1
ATOM 585 N N . GLY A 1 77 ? -10.455 11.740 3.314 1.00 52.06 77 GLY A N 1
ATOM 586 C CA . GLY A 1 77 ? -9.758 12.452 4.397 1.00 52.06 77 GLY A CA 1
ATOM 587 C C . GLY A 1 77 ? -9.372 11.593 5.610 1.00 52.06 77 GLY A C 1
ATOM 588 O O . GLY A 1 77 ? -9.140 12.123 6.700 1.00 52.06 77 GLY A O 1
ATOM 589 N N . PHE A 1 78 ? -9.317 10.268 5.464 1.00 67.44 78 PHE A N 1
ATOM 590 C CA . PHE A 1 78 ? -8.997 9.387 6.579 1.00 67.44 78 PHE A CA 1
ATOM 591 C C . PHE A 1 78 ? -7.485 9.286 6.771 1.00 67.44 78 PHE A C 1
ATOM 593 O O . PHE A 1 78 ? -6.761 8.739 5.948 1.00 67.44 78 PHE A O 1
ATOM 600 N N . ARG A 1 79 ? -7.020 9.703 7.950 1.00 77.19 79 ARG A N 1
ATOM 601 C CA . ARG A 1 79 ? -5.667 9.435 8.472 1.00 77.19 79 ARG A CA 1
ATOM 602 C C . ARG A 1 79 ? -5.229 7.968 8.323 1.00 77.19 79 ARG A C 1
ATOM 604 O O . ARG A 1 79 ? -4.044 7.675 8.226 1.00 77.19 79 ARG A O 1
ATOM 611 N N . GLU A 1 80 ? -6.196 7.056 8.298 1.00 80.56 80 GLU A N 1
ATOM 612 C CA . GLU A 1 80 ? -5.995 5.611 8.207 1.00 80.56 80 GLU A CA 1
ATOM 613 C C . GLU A 1 80 ? -5.630 5.122 6.795 1.00 80.56 80 GLU A C 1
ATOM 615 O O . GLU A 1 80 ? -4.972 4.093 6.677 1.00 80.56 80 GLU A O 1
ATOM 620 N N . SER A 1 81 ? -6.029 5.831 5.728 1.00 85.12 81 SER A N 1
ATOM 621 C CA . SER A 1 81 ? -5.654 5.478 4.346 1.00 85.12 81 SER A CA 1
ATOM 622 C C . SER A 1 81 ? -4.277 6.018 3.960 1.00 85.12 81 SER A C 1
ATOM 624 O O . SER A 1 81 ? -3.671 5.522 3.012 1.00 85.12 81 SER A O 1
ATOM 626 N N . GLY A 1 82 ? -3.746 6.977 4.729 1.00 88.62 82 GLY A N 1
ATOM 627 C CA . GLY A 1 82 ? -2.447 7.608 4.498 1.00 88.62 82 GLY A CA 1
ATOM 628 C C . GLY A 1 82 ? -1.309 6.624 4.189 1.00 88.62 82 GLY A C 1
ATOM 629 O O . GLY A 1 82 ? -0.599 6.844 3.210 1.00 88.62 82 GLY A O 1
ATOM 630 N N . PRO A 1 83 ? -1.124 5.524 4.945 1.00 89.50 83 PRO A N 1
ATOM 631 C CA . PRO A 1 83 ? -0.065 4.562 4.641 1.00 89.50 83 PRO A CA 1
ATOM 632 C C . PRO A 1 83 ? -0.238 3.825 3.315 1.00 89.50 83 PRO A C 1
ATOM 634 O O . PRO A 1 83 ? 0.759 3.568 2.648 1.00 89.50 83 PRO A O 1
ATOM 637 N N . LEU A 1 84 ? -1.474 3.510 2.915 1.00 90.62 84 LEU A N 1
ATOM 638 C CA . LEU A 1 84 ? -1.735 2.880 1.620 1.00 90.62 84 LEU A CA 1
ATOM 639 C C . LEU A 1 84 ? -1.474 3.863 0.480 1.00 90.62 84 LEU A C 1
ATOM 641 O O . LEU A 1 84 ? -0.840 3.494 -0.499 1.00 90.62 84 LEU A O 1
ATOM 645 N N . ILE A 1 85 ? -1.897 5.123 0.638 1.00 91.00 85 ILE A N 1
ATOM 646 C CA . ILE A 1 85 ? -1.627 6.196 -0.331 1.00 91.00 85 ILE A CA 1
ATOM 647 C C . ILE A 1 85 ? -0.111 6.401 -0.485 1.00 91.00 85 ILE A C 1
ATOM 649 O O . ILE A 1 85 ? 0.390 6.537 -1.598 1.00 91.00 85 ILE A O 1
ATOM 653 N N . LEU A 1 86 ? 0.641 6.359 0.621 1.00 89.94 86 LEU A N 1
ATOM 654 C CA . LEU A 1 86 ? 2.101 6.434 0.589 1.00 89.94 86 LEU A CA 1
ATOM 655 C C . LEU A 1 86 ? 2.720 5.236 -0.142 1.00 89.94 86 LEU A C 1
ATOM 657 O O . LEU A 1 86 ? 3.603 5.416 -0.979 1.00 89.94 86 LEU A O 1
ATOM 661 N N . ALA A 1 87 ? 2.263 4.021 0.172 1.00 90.88 87 ALA A N 1
ATOM 662 C CA . ALA A 1 87 ? 2.727 2.800 -0.480 1.00 90.88 87 ALA A CA 1
ATOM 663 C C . ALA A 1 87 ? 2.454 2.836 -1.990 1.00 90.88 87 ALA A C 1
ATOM 665 O O . ALA A 1 87 ? 3.327 2.484 -2.779 1.00 90.88 87 ALA A O 1
ATOM 666 N N . TRP A 1 88 ? 1.278 3.333 -2.382 1.00 92.19 88 TRP A N 1
ATOM 667 C CA . TRP A 1 88 ? 0.884 3.527 -3.774 1.00 92.19 88 TRP A CA 1
ATOM 668 C C . TRP A 1 88 ? 1.782 4.537 -4.493 1.00 92.19 88 TRP A C 1
ATOM 670 O O . TRP A 1 88 ? 2.268 4.261 -5.587 1.00 92.19 88 TRP A O 1
ATOM 680 N N . ALA A 1 89 ? 2.092 5.671 -3.857 1.00 90.12 89 ALA A N 1
ATOM 681 C CA . ALA A 1 89 ? 3.017 6.657 -4.414 1.00 90.12 89 ALA A CA 1
ATOM 682 C C . ALA A 1 89 ? 4.407 6.057 -4.693 1.00 90.12 89 ALA A C 1
ATOM 684 O O . ALA A 1 89 ? 4.987 6.296 -5.755 1.00 90.12 89 ALA A O 1
ATOM 685 N N . VAL A 1 90 ? 4.933 5.246 -3.766 1.00 89.12 90 VAL A N 1
ATOM 686 C CA . VAL A 1 90 ? 6.213 4.543 -3.955 1.00 89.12 90 VAL A CA 1
ATOM 687 C C . VAL A 1 90 ? 6.115 3.494 -5.055 1.00 89.12 90 VAL A C 1
ATOM 689 O O . VAL A 1 90 ? 7.004 3.436 -5.901 1.00 89.12 90 VAL A O 1
ATOM 692 N N . PHE A 1 91 ? 5.042 2.702 -5.074 1.00 89.81 91 PHE A N 1
ATOM 693 C CA . PHE A 1 91 ? 4.789 1.708 -6.115 1.00 89.81 91 PHE A CA 1
ATOM 694 C C . PHE A 1 91 ? 4.857 2.341 -7.509 1.00 89.81 91 PHE A C 1
ATOM 696 O O . PHE A 1 91 ? 5.651 1.910 -8.342 1.00 89.81 91 PHE A O 1
ATOM 703 N N . LEU A 1 92 ? 4.105 3.422 -7.736 1.00 87.44 92 LEU A N 1
ATOM 704 C CA . LEU A 1 92 ? 4.086 4.149 -9.008 1.00 87.44 92 LEU A CA 1
ATOM 705 C C . LEU A 1 92 ? 5.455 4.727 -9.376 1.00 87.44 92 LEU A C 1
ATOM 707 O O . LEU A 1 92 ? 5.851 4.693 -10.543 1.00 87.44 92 LEU A O 1
ATOM 711 N N . CYS A 1 93 ? 6.189 5.243 -8.390 1.00 86.06 93 CYS A N 1
ATOM 712 C CA . CYS A 1 93 ? 7.523 5.792 -8.604 1.00 86.06 93 CYS A CA 1
ATOM 713 C C . CYS A 1 93 ? 8.517 4.711 -9.062 1.00 86.06 93 CYS A C 1
ATOM 715 O O . CYS A 1 93 ? 9.236 4.899 -10.048 1.00 86.06 93 CYS A O 1
ATOM 717 N N . LEU A 1 94 ? 8.517 3.549 -8.403 1.00 85.25 94 LEU A N 1
ATOM 718 C CA . LEU A 1 94 ? 9.363 2.419 -8.788 1.00 85.25 94 LEU A CA 1
ATOM 719 C C . LEU A 1 94 ? 8.960 1.859 -10.157 1.00 85.25 94 LEU A C 1
ATOM 721 O O . LEU A 1 94 ? 9.824 1.621 -10.996 1.00 85.25 94 LEU A O 1
ATOM 725 N N . LEU A 1 95 ? 7.658 1.734 -10.422 1.00 85.12 95 LEU A N 1
ATOM 726 C CA . LEU A 1 95 ? 7.129 1.271 -11.706 1.00 85.12 95 LEU A CA 1
ATOM 727 C C . LEU A 1 95 ? 7.562 2.178 -12.866 1.00 85.12 95 LEU A C 1
ATOM 729 O O . LEU A 1 95 ? 7.968 1.693 -13.922 1.00 85.12 95 LEU A O 1
ATOM 733 N N . SER A 1 96 ? 7.528 3.494 -12.640 1.00 82.06 96 SER A N 1
ATOM 734 C CA . SER A 1 96 ? 7.979 4.510 -13.599 1.00 82.06 96 SER A CA 1
ATOM 735 C C . SER A 1 96 ? 9.495 4.492 -13.814 1.00 82.06 96 SER A C 1
ATOM 737 O O . SER A 1 96 ? 9.971 4.948 -14.850 1.00 82.06 96 SER A O 1
ATOM 739 N N . SER A 1 97 ? 10.253 3.962 -12.851 1.0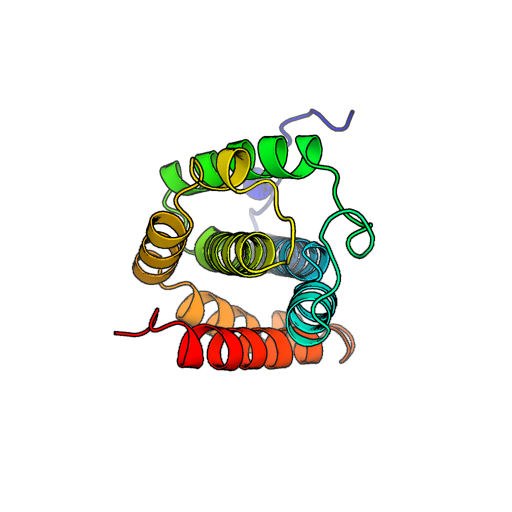0 83.38 97 SER A N 1
ATOM 740 C CA . SER A 1 97 ? 11.716 3.863 -12.917 1.00 83.38 97 SER A CA 1
ATOM 741 C C . SER A 1 97 ? 12.204 2.621 -13.674 1.00 83.38 97 SER A C 1
ATOM 743 O O . SER A 1 97 ? 13.396 2.516 -13.948 1.00 83.38 97 SER A O 1
ATOM 745 N N . LEU A 1 98 ? 11.315 1.681 -14.025 1.00 83.94 98 LEU A N 1
ATOM 746 C CA . LEU A 1 98 ? 11.695 0.476 -14.763 1.00 83.94 98 LEU A CA 1
ATOM 747 C C . LEU A 1 98 ? 12.057 0.779 -16.230 1.00 83.94 98 LEU A C 1
ATOM 749 O O . LEU A 1 98 ? 11.383 1.590 -16.881 1.00 83.94 98 LEU A O 1
ATOM 753 N N . PRO A 1 99 ? 13.042 0.062 -16.804 1.00 77.12 99 PRO A N 1
ATOM 754 C CA . PRO A 1 99 ? 13.368 0.144 -18.223 1.00 77.12 99 PRO A CA 1
ATOM 755 C C . PRO A 1 99 ? 12.201 -0.276 -19.115 1.00 77.12 99 PRO A C 1
ATOM 757 O O . PRO A 1 99 ? 11.454 -1.209 -18.805 1.00 77.12 99 PRO A O 1
ATOM 760 N N . GLU A 1 100 ? 12.055 0.409 -20.251 1.00 73.25 100 GLU A N 1
ATOM 761 C CA . GLU A 1 100 ? 10.963 0.181 -21.212 1.00 73.25 100 GLU A CA 1
ATOM 762 C C . GLU A 1 100 ? 9.559 0.229 -20.580 1.00 73.25 100 GLU A C 1
ATOM 764 O O . GLU A 1 100 ? 8.598 -0.320 -21.136 1.00 73.25 100 GLU A O 1
ATOM 769 N N . SER A 1 101 ? 9.415 0.889 -19.424 1.00 66.88 101 SER A N 1
ATOM 770 C CA . SER A 1 101 ? 8.103 1.288 -18.936 1.00 66.88 101 SER A CA 1
ATOM 771 C C . SER A 1 101 ? 7.455 2.136 -20.033 1.00 66.88 101 SER A C 1
ATOM 773 O O . SER A 1 101 ? 8.107 2.974 -20.662 1.00 66.88 101 SER A O 1
ATOM 775 N N . ASN A 1 102 ? 6.191 1.855 -20.366 1.00 61.66 102 ASN A N 1
ATOM 776 C CA . ASN A 1 102 ? 5.477 2.663 -21.353 1.00 61.66 102 ASN A CA 1
ATOM 777 C C . ASN A 1 102 ? 5.249 4.045 -20.713 1.00 61.66 102 ASN A C 1
ATOM 779 O O . ASN A 1 102 ? 4.233 4.260 -20.054 1.00 61.66 102 ASN A O 1
ATOM 783 N N . THR A 1 103 ? 6.224 4.943 -20.857 1.00 57.25 103 THR A N 1
ATOM 784 C CA . THR A 1 103 ? 6.300 6.246 -20.184 1.00 57.25 103 THR A CA 1
ATOM 785 C C . THR A 1 103 ? 5.018 7.049 -20.342 1.00 57.2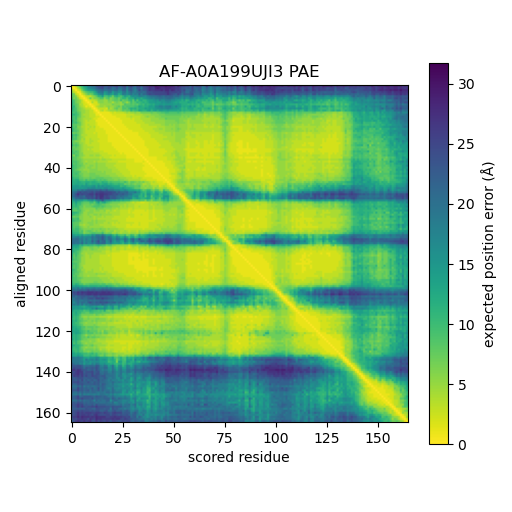5 103 THR A C 1
ATOM 787 O O . THR A 1 103 ? 4.546 7.619 -19.369 1.00 57.25 103 THR A O 1
ATOM 790 N N . ASP A 1 104 ? 4.391 6.993 -21.517 1.00 60.00 104 ASP A N 1
ATOM 791 C CA . ASP A 1 104 ? 3.192 7.776 -21.834 1.00 60.00 104 ASP A CA 1
ATOM 792 C C . ASP A 1 104 ? 1.947 7.378 -21.011 1.00 60.00 104 ASP A C 1
ATOM 794 O O . ASP A 1 104 ? 1.018 8.169 -20.883 1.00 60.00 104 ASP A O 1
ATOM 798 N N . LEU A 1 105 ? 1.908 6.164 -20.444 1.00 59.66 105 LEU A N 1
ATOM 799 C CA . LEU A 1 105 ? 0.766 5.652 -19.669 1.00 59.66 105 LEU A CA 1
ATOM 800 C C . LEU A 1 105 ? 0.873 5.940 -18.166 1.00 59.66 105 LEU A C 1
ATOM 802 O O . LEU A 1 105 ? -0.150 6.056 -17.499 1.00 59.66 105 LEU A O 1
ATOM 806 N N . PHE A 1 106 ? 2.091 6.067 -17.632 1.00 63.34 106 PHE A N 1
ATOM 807 C CA . PHE A 1 106 ? 2.325 6.389 -16.217 1.00 63.34 106 PHE A CA 1
ATOM 808 C C . PHE A 1 106 ? 2.508 7.891 -15.974 1.00 63.34 106 PHE A C 1
ATOM 810 O O . PHE A 1 106 ? 2.339 8.352 -14.850 1.00 63.34 106 PHE A O 1
ATOM 817 N N . THR A 1 107 ? 2.795 8.675 -17.019 1.00 59.66 107 THR A N 1
ATOM 818 C CA . THR A 1 107 ? 2.930 10.139 -16.927 1.00 59.66 107 THR A CA 1
ATOM 819 C C . THR A 1 107 ? 1.649 10.866 -16.524 1.00 59.66 107 THR A C 1
ATOM 821 O O . THR A 1 107 ? 1.731 12.008 -16.081 1.00 59.66 107 THR A O 1
ATOM 824 N N . GLU A 1 108 ? 0.478 10.240 -16.675 1.00 66.25 108 GLU A N 1
ATOM 825 C CA . GLU A 1 108 ? -0.799 10.827 -16.246 1.00 66.25 108 GLU A CA 1
ATOM 826 C C . GLU A 1 108 ? -1.043 10.685 -14.736 1.00 66.25 108 GLU A C 1
ATOM 828 O O . GLU A 1 108 ? -1.795 11.475 -14.165 1.00 66.25 108 GLU A O 1
ATOM 833 N N . ILE A 1 109 ? -0.386 9.725 -14.074 1.00 78.62 109 ILE A N 1
ATOM 834 C CA . ILE A 1 109 ? -0.589 9.464 -12.648 1.00 78.62 109 ILE A CA 1
ATOM 835 C C . ILE A 1 109 ? 0.413 10.282 -11.823 1.00 78.62 109 ILE A C 1
ATOM 837 O O . ILE A 1 109 ? 1.622 10.028 -11.813 1.00 78.62 109 ILE A O 1
ATOM 841 N N . ASP A 1 110 ? -0.099 11.266 -11.080 1.00 80.19 110 ASP A N 1
ATOM 842 C CA . ASP A 1 110 ? 0.709 12.141 -10.227 1.00 80.19 1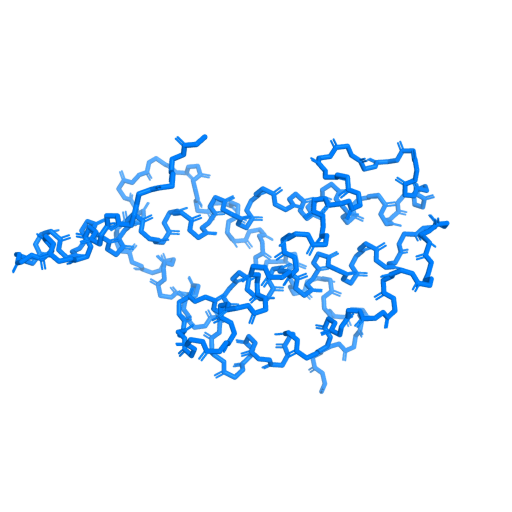10 ASP A CA 1
ATOM 843 C C . ASP A 1 110 ? 1.057 11.471 -8.884 1.00 80.19 110 ASP A C 1
ATOM 845 O O . ASP A 1 110 ? 0.472 11.740 -7.830 1.00 80.19 110 ASP A O 1
ATOM 849 N N . HIS A 1 111 ? 2.076 10.611 -8.917 1.00 79.81 111 HIS A N 1
ATOM 850 C CA . HIS A 1 111 ? 2.645 9.979 -7.723 1.00 79.81 111 HIS A CA 1
ATOM 851 C C . HIS A 1 111 ? 3.164 10.994 -6.682 1.00 79.81 111 HIS A C 1
ATOM 853 O O . HIS A 1 111 ? 3.189 10.688 -5.487 1.00 79.81 111 HIS A O 1
ATOM 859 N N . THR A 1 112 ? 3.536 12.215 -7.094 1.00 82.06 112 THR A N 1
ATOM 860 C CA . THR A 1 112 ? 3.997 13.267 -6.171 1.00 82.06 112 THR A CA 1
ATOM 861 C C . THR A 1 112 ? 2.830 13.844 -5.369 1.00 82.06 112 THR A C 1
ATOM 863 O O . THR A 1 112 ? 2.974 14.099 -4.168 1.00 82.06 112 THR A O 1
ATOM 866 N N . SER A 1 113 ? 1.656 13.995 -5.988 1.00 86.38 113 SER A N 1
ATOM 867 C CA . SER A 1 113 ? 0.442 14.416 -5.283 1.00 86.38 113 SER A CA 1
ATOM 868 C C . SER A 1 113 ? 0.033 13.410 -4.204 1.00 86.38 113 SER A C 1
ATOM 870 O O . SER A 1 113 ? -0.236 13.825 -3.073 1.00 86.38 113 SER A O 1
ATOM 872 N N . TYR A 1 114 ? 0.089 12.105 -4.497 1.00 88.75 114 TYR A N 1
ATOM 873 C CA . TYR A 1 114 ? -0.174 11.060 -3.499 1.00 88.75 114 TYR A CA 1
ATOM 874 C C . TYR A 1 114 ? 0.828 11.089 -2.339 1.00 88.75 114 TYR A C 1
ATOM 876 O O . TYR A 1 114 ? 0.427 11.019 -1.177 1.00 88.75 114 TYR A O 1
ATOM 884 N N . ALA A 1 115 ? 2.125 11.257 -2.620 1.00 85.06 115 ALA A N 1
ATOM 885 C CA . ALA A 1 115 ? 3.142 11.349 -1.571 1.00 85.06 115 ALA A CA 1
ATOM 886 C C . ALA A 1 115 ? 2.891 12.539 -0.629 1.00 85.06 115 ALA A C 1
ATOM 888 O O . ALA A 1 115 ? 2.928 12.387 0.596 1.00 85.06 115 ALA A O 1
ATOM 889 N N . ARG A 1 116 ? 2.570 13.713 -1.191 1.00 84.75 116 ARG A N 1
ATOM 890 C CA . ARG A 1 116 ? 2.193 14.901 -0.413 1.00 84.75 116 ARG A CA 1
ATOM 891 C C . ARG A 1 116 ? 0.950 14.639 0.434 1.00 84.75 116 ARG A C 1
ATOM 893 O O . ARG A 1 116 ? 0.958 14.933 1.626 1.00 84.75 116 ARG A O 1
ATOM 900 N N . GLN A 1 117 ? -0.093 14.062 -0.152 1.00 85.81 117 GLN A N 1
ATOM 901 C CA . GLN A 1 117 ? -1.339 13.782 0.557 1.00 85.81 117 GLN A CA 1
ATOM 902 C C . GLN A 1 117 ? -1.138 12.798 1.712 1.00 85.81 117 GLN A C 1
ATOM 904 O O . GLN A 1 117 ? -1.668 13.002 2.803 1.00 85.81 117 GLN A O 1
ATOM 909 N N . ALA A 1 118 ? -0.331 11.756 1.515 1.00 85.56 118 ALA A N 1
ATOM 910 C CA . ALA A 1 118 ? 0.001 10.826 2.583 1.00 85.56 118 ALA A CA 1
ATOM 911 C C . ALA A 1 118 ? 0.784 11.497 3.723 1.00 85.56 118 ALA A C 1
ATOM 913 O O . ALA A 1 118 ? 0.576 11.179 4.900 1.00 85.56 118 ALA A O 1
ATOM 914 N N . PHE A 1 119 ? 1.663 12.445 3.388 1.00 82.69 119 PHE A N 1
ATOM 915 C CA . PHE A 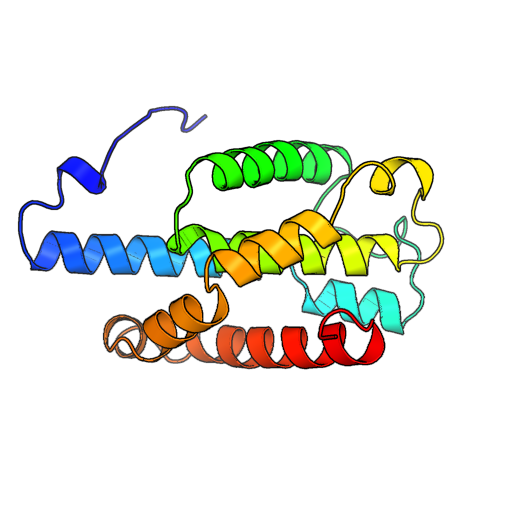1 119 ? 2.382 13.241 4.376 1.00 82.69 119 PHE A CA 1
ATOM 916 C C . PHE A 1 119 ? 1.434 14.149 5.171 1.00 82.69 119 PHE A C 1
ATOM 918 O O . PHE A 1 119 ? 1.475 14.149 6.402 1.00 82.69 119 PHE A O 1
ATOM 925 N N . GLU A 1 120 ? 0.530 14.855 4.488 1.00 84.69 120 GLU A N 1
ATOM 926 C CA . GLU A 1 120 ? -0.524 15.672 5.109 1.00 84.69 120 GLU A CA 1
ATOM 927 C C . GLU A 1 120 ? -1.453 14.829 5.998 1.00 84.69 120 GLU A C 1
ATOM 929 O O . GLU A 1 120 ? -1.841 15.262 7.084 1.00 84.69 120 GLU A O 1
ATOM 934 N N . ALA A 1 121 ? -1.733 13.586 5.598 1.00 83.38 121 ALA A N 1
ATOM 935 C CA . ALA A 1 121 ? -2.498 12.616 6.377 1.00 83.38 121 ALA A CA 1
ATOM 936 C C . ALA A 1 121 ? -1.712 12.000 7.552 1.00 83.38 121 ALA A C 1
ATOM 938 O O . ALA A 1 121 ? -2.247 11.149 8.262 1.00 83.38 121 ALA A O 1
ATOM 939 N N . ALA A 1 122 ? -0.459 12.407 7.788 1.00 83.81 122 ALA A N 1
ATOM 940 C CA . ALA A 1 122 ? 0.402 11.881 8.844 1.00 83.81 122 ALA A CA 1
ATOM 941 C C . ALA A 1 122 ? 0.583 10.348 8.793 1.00 83.81 122 ALA A C 1
ATOM 943 O O . ALA A 1 122 ? 0.623 9.689 9.840 1.00 83.81 122 ALA A O 1
ATOM 944 N N . ALA A 1 123 ? 0.730 9.784 7.586 1.00 82.94 123 ALA A N 1
ATOM 945 C CA . ALA A 1 123 ? 0.835 8.341 7.340 1.00 82.94 123 ALA A CA 1
ATOM 946 C C . ALA A 1 123 ? 1.846 7.630 8.260 1.00 82.94 123 ALA A C 1
ATOM 948 O O . ALA A 1 123 ? 1.541 6.593 8.846 1.00 82.94 123 ALA A O 1
ATOM 949 N N . PHE A 1 124 ? 3.028 8.221 8.462 1.00 81.75 124 PHE A N 1
ATOM 950 C CA . PHE A 1 124 ? 4.061 7.660 9.338 1.00 81.75 124 PHE A CA 1
ATOM 951 C C . PHE A 1 124 ? 3.647 7.601 10.810 1.00 81.75 124 PHE A C 1
ATOM 953 O O . PHE A 1 124 ? 3.992 6.648 11.506 1.00 81.75 124 PHE A O 1
ATOM 960 N N . ILE A 1 125 ? 2.895 8.595 11.291 1.00 84.94 125 ILE A N 1
ATOM 961 C CA . ILE A 1 125 ? 2.407 8.604 12.674 1.00 84.94 125 ILE A CA 1
ATOM 962 C C . ILE A 1 125 ? 1.371 7.490 12.849 1.00 84.94 125 ILE A C 1
ATOM 964 O O . ILE A 1 125 ? 1.404 6.783 13.849 1.00 84.94 125 ILE A O 1
ATOM 968 N N . TYR A 1 126 ? 0.501 7.277 11.860 1.00 85.25 126 TYR A N 1
ATOM 969 C CA . TYR A 1 126 ? -0.472 6.188 11.913 1.00 85.25 126 TYR A CA 1
ATOM 970 C C . TYR A 1 126 ? 0.192 4.799 11.854 1.00 85.25 126 TYR A C 1
ATOM 972 O O . TYR A 1 126 ? -0.156 3.919 12.640 1.00 85.25 126 TYR A O 1
ATOM 980 N N . LEU A 1 127 ? 1.209 4.608 11.003 1.00 83.19 127 LEU A N 1
ATOM 981 C CA . LEU A 1 127 ? 2.019 3.379 10.993 1.00 83.19 127 LEU A CA 1
ATOM 982 C C . LEU A 1 127 ? 2.704 3.129 12.344 1.00 83.19 127 LEU A C 1
ATOM 984 O O . LEU A 1 127 ? 2.710 2.003 12.842 1.00 83.19 127 LEU A O 1
ATOM 988 N N . LEU A 1 128 ? 3.255 4.178 12.957 1.00 82.62 128 LEU A N 1
ATOM 989 C CA . LEU A 1 128 ? 3.886 4.099 14.272 1.00 82.62 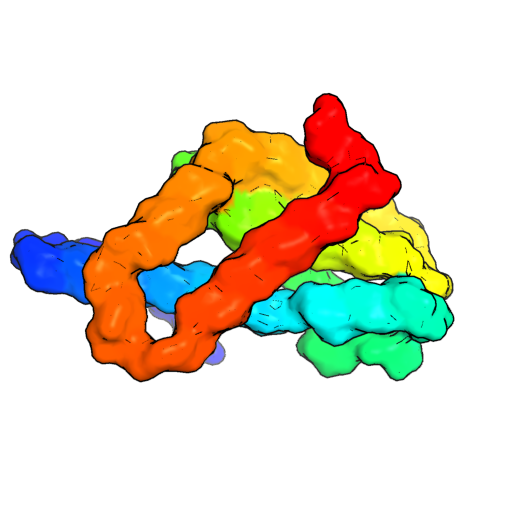128 LEU A CA 1
ATOM 990 C C . LEU A 1 128 ? 2.876 3.716 15.362 1.00 82.62 128 LEU A C 1
ATOM 992 O O . LEU A 1 128 ? 3.182 2.880 16.208 1.00 82.62 128 LEU A O 1
ATOM 996 N N . GLU A 1 129 ? 1.667 4.273 15.325 1.00 85.00 129 GLU A N 1
ATOM 997 C CA . GLU A 1 129 ? 0.586 3.904 16.243 1.00 85.00 129 GLU A CA 1
ATOM 998 C C . GLU A 1 129 ? 0.159 2.443 16.081 1.00 85.00 129 GLU A C 1
ATOM 1000 O O . GLU A 1 129 ? -0.012 1.751 17.085 1.00 85.00 129 GLU A O 1
ATOM 1005 N N . ILE A 1 130 ? 0.051 1.945 14.843 1.00 81.88 130 ILE A N 1
ATOM 1006 C CA . ILE A 1 130 ? -0.218 0.526 14.568 1.00 81.88 130 ILE A CA 1
ATOM 1007 C C . ILE A 1 130 ? 0.874 -0.352 15.194 1.00 81.88 130 ILE A C 1
ATOM 1009 O O . ILE A 1 130 ? 0.558 -1.293 15.926 1.00 81.88 130 ILE A O 1
ATOM 1013 N N . LEU A 1 131 ? 2.146 -0.015 14.962 1.00 76.81 131 LEU A N 1
ATOM 1014 C CA . LEU A 1 131 ? 3.304 -0.754 15.479 1.00 76.81 131 LEU A CA 1
ATOM 1015 C C . LEU A 1 131 ? 3.396 -0.744 17.009 1.00 76.81 131 LEU A C 1
ATOM 1017 O O . LEU A 1 131 ? 3.800 -1.734 17.617 1.00 76.81 131 LEU A O 1
ATOM 1021 N N . GLN A 1 132 ? 3.038 0.374 17.636 1.00 75.12 132 GLN A N 1
ATOM 1022 C CA . GLN A 1 132 ? 3.043 0.522 19.092 1.00 75.12 132 GLN A CA 1
ATOM 1023 C C . GLN A 1 132 ? 1.811 -0.097 19.753 1.00 75.12 132 GLN A C 1
ATOM 1025 O O . GLN A 1 132 ? 1.801 -0.305 20.970 1.00 75.12 132 GLN A O 1
ATOM 1030 N N . SER A 1 133 ? 0.769 -0.397 18.979 1.00 72.38 133 SER A N 1
ATOM 1031 C CA . SER A 1 133 ? -0.438 -1.006 19.507 1.00 72.38 133 SER A CA 1
ATOM 1032 C C . SER A 1 133 ? -0.152 -2.435 19.990 1.00 72.38 133 SER A C 1
ATOM 1034 O O . SER A 1 133 ? 0.401 -3.271 19.274 1.00 72.38 133 SER A O 1
ATOM 1036 N N . ASN A 1 134 ? -0.561 -2.754 21.225 1.00 59.75 134 ASN A N 1
ATOM 1037 C CA . ASN A 1 134 ? -0.447 -4.119 21.763 1.00 59.75 134 ASN A CA 1
ATOM 1038 C C . ASN A 1 134 ? -1.259 -5.142 20.946 1.00 59.75 134 ASN A C 1
ATOM 1040 O O . ASN A 1 134 ? -1.011 -6.338 21.037 1.00 59.75 134 ASN A O 1
ATOM 1044 N N . THR A 1 135 ? -2.184 -4.662 20.118 1.00 58.03 135 THR A N 1
ATOM 1045 C CA . THR A 1 135 ? -3.043 -5.430 19.218 1.00 58.03 135 THR A CA 1
ATOM 1046 C C . THR A 1 135 ? -2.269 -6.292 18.217 1.00 58.03 135 THR A C 1
ATOM 1048 O O . THR A 1 135 ? -2.674 -7.421 17.975 1.00 58.03 135 THR A O 1
ATOM 1051 N N . LEU A 1 136 ? -1.141 -5.820 17.667 1.00 56.44 136 LEU A N 1
ATOM 1052 C CA . LEU A 1 136 ? -0.298 -6.625 16.762 1.00 56.44 136 LEU A CA 1
ATOM 1053 C C . LEU A 1 136 ? 0.670 -7.564 17.497 1.00 56.44 136 LEU A C 1
ATOM 1055 O O . LEU A 1 136 ? 1.151 -8.525 16.904 1.00 56.44 136 LEU A O 1
ATOM 1059 N N . ARG A 1 137 ? 0.959 -7.308 18.781 1.00 52.72 137 ARG A N 1
ATOM 1060 C CA . ARG A 1 137 ? 1.910 -8.107 19.577 1.00 52.72 137 ARG A CA 1
ATOM 1061 C C . ARG A 1 137 ? 1.371 -9.482 19.972 1.00 52.72 137 ARG A C 1
ATOM 1063 O O . ARG A 1 137 ? 2.158 -10.330 20.379 1.00 52.72 137 ARG A O 1
ATOM 1070 N N . GLU A 1 138 ? 0.056 -9.679 19.892 1.00 50.00 138 GLU A N 1
ATOM 1071 C CA . GLU A 1 138 ? -0.609 -10.950 20.202 1.00 50.00 138 GLU A CA 1
ATOM 1072 C C . GLU A 1 138 ? -0.775 -11.861 18.975 1.00 50.00 138 GLU A C 1
ATOM 1074 O O . GLU A 1 138 ? -0.989 -13.059 19.143 1.00 50.00 138 GLU A O 1
ATOM 1079 N N . SER A 1 139 ? -0.636 -11.333 17.751 1.00 48.97 139 SER A N 1
ATOM 1080 C CA . SER A 1 139 ? -0.489 -12.160 16.548 1.00 48.97 139 SER A CA 1
ATOM 1081 C C . SER A 1 139 ? 0.969 -12.555 16.365 1.00 48.97 139 SER A C 1
ATOM 1083 O O . SER A 1 139 ? 1.855 -11.725 16.563 1.00 48.97 139 SER A O 1
ATOM 1085 N N . ASP A 1 140 ? 1.202 -13.815 15.997 1.00 48.72 140 ASP A N 1
ATOM 1086 C CA . ASP A 1 140 ? 2.525 -14.396 15.783 1.00 48.72 140 ASP A CA 1
ATOM 1087 C C . ASP A 1 140 ? 3.488 -13.431 15.071 1.00 48.72 140 ASP A C 1
ATOM 1089 O O . ASP A 1 140 ? 3.121 -12.735 14.127 1.00 48.72 140 ASP A O 1
ATOM 1093 N N . VAL A 1 141 ? 4.740 -13.432 15.537 1.00 49.09 141 VAL A N 1
ATOM 1094 C CA . VAL A 1 141 ? 5.886 -12.536 15.255 1.00 49.09 141 VAL A CA 1
ATOM 1095 C C . VAL A 1 141 ? 6.150 -12.207 13.760 1.00 49.09 141 VAL A C 1
ATOM 1097 O O . VAL A 1 141 ? 6.975 -11.349 13.450 1.00 49.09 141 VAL A O 1
ATOM 1100 N N . GLY A 1 142 ? 5.442 -12.835 12.820 1.00 49.31 142 GLY A N 1
ATOM 1101 C CA . GLY A 1 142 ? 5.596 -12.686 11.373 1.00 49.31 142 GLY A CA 1
ATOM 1102 C C . GLY A 1 142 ? 5.095 -11.372 10.755 1.00 49.31 142 GLY A C 1
ATOM 1103 O O . GLY A 1 142 ? 5.630 -10.985 9.726 1.00 49.31 142 GLY A O 1
ATOM 1104 N N . THR A 1 143 ? 4.144 -10.643 11.353 1.00 50.16 143 THR A N 1
ATOM 1105 C CA . THR A 1 143 ? 3.543 -9.426 10.741 1.00 50.16 143 THR A CA 1
ATOM 1106 C C . THR A 1 143 ? 4.258 -8.109 11.069 1.00 50.16 143 THR A C 1
ATOM 1108 O O . THR A 1 143 ? 4.037 -7.101 10.401 1.00 50.16 143 THR A O 1
ATOM 1111 N N . VAL A 1 144 ? 5.151 -8.086 12.065 1.00 52.31 144 VAL A N 1
ATOM 1112 C CA . VAL A 1 144 ? 5.864 -6.857 12.482 1.00 52.31 144 VAL A CA 1
ATOM 1113 C C . VAL A 1 144 ? 7.149 -6.627 11.671 1.00 52.31 144 VAL A C 1
ATOM 1115 O O . VAL A 1 144 ? 7.533 -5.484 11.423 1.00 52.31 144 VAL A O 1
ATOM 1118 N N . LEU A 1 145 ? 7.805 -7.699 11.217 1.00 53.84 145 LEU A N 1
ATOM 1119 C CA . LEU A 1 145 ? 9.025 -7.631 10.401 1.00 53.84 145 LEU A CA 1
ATOM 1120 C C . LEU A 1 145 ? 8.805 -6.982 9.016 1.00 53.84 145 LEU A C 1
ATOM 1122 O O . LEU A 1 145 ? 9.586 -6.088 8.684 1.00 53.84 145 LEU A O 1
ATOM 1126 N N . PRO A 1 146 ? 7.743 -7.322 8.255 1.00 54.47 146 PRO A N 1
ATOM 1127 C CA . PRO A 1 146 ? 7.437 -6.682 6.974 1.00 54.47 146 PRO A CA 1
ATOM 1128 C C . PRO A 1 146 ? 7.202 -5.180 7.106 1.00 54.47 146 PRO A C 1
ATOM 1130 O O . PRO A 1 146 ? 7.595 -4.421 6.235 1.00 54.47 146 PRO A O 1
ATOM 1133 N N . LEU A 1 147 ? 6.627 -4.725 8.223 1.00 54.94 147 LEU A N 1
ATOM 1134 C CA . LEU A 1 147 ? 6.371 -3.309 8.483 1.00 54.94 147 LEU A CA 1
ATOM 1135 C C . LEU A 1 147 ? 7.632 -2.501 8.784 1.00 54.94 147 LEU A C 1
ATOM 1137 O O . LEU A 1 147 ? 7.806 -1.400 8.265 1.00 54.94 147 LEU A O 1
ATOM 1141 N N . VAL A 1 148 ? 8.508 -3.027 9.642 1.00 58.16 148 VAL A N 1
ATOM 1142 C CA . VAL A 1 148 ? 9.796 -2.382 9.943 1.00 58.16 148 VAL A CA 1
ATOM 1143 C C . VAL A 1 148 ? 10.653 -2.323 8.681 1.00 58.16 148 VAL A C 1
ATOM 1145 O O . VAL A 1 148 ? 11.301 -1.311 8.414 1.00 58.16 148 VAL A O 1
ATOM 1148 N N . TRP A 1 149 ? 10.604 -3.383 7.878 1.00 60.94 149 TRP A N 1
ATOM 1149 C CA . TRP A 1 149 ? 11.283 -3.454 6.597 1.00 60.94 149 TRP A CA 1
ATOM 1150 C C . TRP A 1 149 ? 10.644 -2.534 5.541 1.00 60.94 149 TRP A C 1
ATOM 1152 O O . TRP A 1 149 ? 11.370 -1.825 4.856 1.00 60.94 149 TRP A O 1
ATOM 1162 N N . PHE A 1 150 ? 9.315 -2.415 5.491 1.00 58.56 150 PHE A N 1
ATOM 1163 C CA . PHE A 1 150 ? 8.581 -1.471 4.638 1.00 58.56 150 PHE A CA 1
ATOM 1164 C C . PHE A 1 150 ? 8.912 -0.013 4.975 1.00 58.56 150 PHE A C 1
ATOM 1166 O O . PHE A 1 150 ? 9.167 0.786 4.078 1.00 58.56 150 PHE A O 1
ATOM 1173 N N . VAL A 1 151 ? 8.987 0.339 6.264 1.00 61.75 151 VAL A N 1
ATOM 1174 C CA . VAL A 1 151 ? 9.441 1.669 6.699 1.00 61.75 151 VAL A CA 1
ATOM 1175 C C . VAL A 1 151 ? 10.902 1.891 6.294 1.00 61.75 151 VAL A C 1
ATOM 1177 O O . VAL A 1 151 ? 11.230 2.946 5.757 1.00 61.75 151 VAL A O 1
ATOM 1180 N N . TYR A 1 152 ? 11.783 0.905 6.483 1.00 63.66 152 TYR A N 1
ATOM 1181 C CA . TYR A 1 152 ? 13.183 0.992 6.050 1.00 63.66 152 TYR A CA 1
ATOM 1182 C C . TYR A 1 152 ? 13.333 1.147 4.526 1.00 63.66 152 TYR A C 1
ATOM 1184 O O . TYR A 1 152 ? 14.137 1.958 4.064 1.00 63.66 152 TYR A O 1
ATOM 1192 N N . MET A 1 153 ? 12.533 0.414 3.754 1.00 63.19 153 MET A N 1
ATOM 1193 C CA . MET A 1 153 ? 12.424 0.496 2.298 1.00 63.19 153 MET A CA 1
ATOM 1194 C C . MET A 1 153 ? 11.951 1.870 1.846 1.00 63.19 153 MET A C 1
ATOM 1196 O O . MET A 1 153 ? 12.592 2.466 0.991 1.00 63.19 153 MET A O 1
ATOM 1200 N N . LEU A 1 154 ? 10.887 2.399 2.456 1.00 63.50 154 LEU A N 1
ATOM 1201 C CA . LEU A 1 154 ? 10.382 3.754 2.216 1.00 63.50 154 LEU A CA 1
ATOM 1202 C C . LEU A 1 154 ? 11.475 4.802 2.426 1.00 63.50 154 LEU A C 1
ATOM 1204 O O . LEU A 1 154 ? 11.700 5.652 1.572 1.00 63.50 154 LEU A O 1
ATOM 1208 N N . PHE A 1 155 ? 12.201 4.720 3.542 1.00 60.66 155 PHE A N 1
ATOM 1209 C CA . PHE A 1 155 ? 13.312 5.634 3.802 1.00 60.66 155 PHE A CA 1
ATOM 1210 C C . PHE A 1 155 ? 14.466 5.447 2.806 1.00 60.66 155 PHE A C 1
ATOM 1212 O O . PHE A 1 155 ? 15.061 6.437 2.381 1.00 60.66 155 PHE A O 1
ATOM 1219 N N . SER A 1 156 ? 14.772 4.211 2.408 1.00 55.94 156 SER A N 1
ATOM 1220 C CA . SER A 1 156 ? 15.862 3.898 1.474 1.00 55.94 156 SER A CA 1
ATOM 1221 C C . SER A 1 156 ? 15.552 4.274 0.024 1.00 55.94 156 SER A C 1
ATOM 1223 O O . SER A 1 156 ? 16.463 4.682 -0.690 1.00 55.94 156 SER A O 1
ATOM 1225 N N . SER A 1 157 ? 14.292 4.185 -0.409 1.00 55.19 157 SER A N 1
ATOM 1226 C CA . SER A 1 157 ? 13.852 4.552 -1.760 1.00 55.19 157 SER A CA 1
ATOM 1227 C C . SER A 1 157 ? 13.625 6.059 -1.900 1.00 55.19 157 SER A C 1
ATOM 1229 O O . SER A 1 157 ? 14.022 6.649 -2.901 1.00 55.19 157 SER A O 1
ATOM 1231 N N . MET A 1 158 ? 13.091 6.729 -0.873 1.00 58.12 158 MET A N 1
ATOM 1232 C CA . MET A 1 158 ? 12.845 8.177 -0.921 1.00 58.12 158 MET A CA 1
ATOM 1233 C C . MET A 1 158 ? 14.124 9.031 -0.831 1.00 58.12 158 MET A C 1
ATOM 1235 O O . MET A 1 158 ? 14.137 10.160 -1.329 1.00 58.12 158 MET A O 1
ATOM 1239 N N . LEU A 1 159 ? 15.205 8.524 -0.220 1.00 54.53 159 LEU A N 1
ATOM 1240 C CA . LEU A 1 159 ? 16.468 9.258 -0.048 1.00 54.53 159 LEU A CA 1
ATOM 1241 C C . LEU A 1 159 ? 17.203 9.574 -1.375 1.00 54.53 159 LEU A C 1
ATOM 1243 O O . LEU A 1 159 ? 17.592 10.730 -1.558 1.00 54.53 159 LEU A O 1
ATOM 1247 N N . PRO A 1 160 ? 17.393 8.628 -2.318 1.00 46.50 160 PRO A N 1
ATOM 1248 C CA . PRO A 1 160 ? 18.002 8.915 -3.620 1.00 46.50 160 PRO A CA 1
ATOM 1249 C C . PRO A 1 160 ? 17.074 9.677 -4.583 1.00 46.50 160 PRO A C 1
ATOM 1251 O O . PRO A 1 160 ? 17.572 10.365 -5.471 1.00 46.50 160 PRO A O 1
ATOM 1254 N N . LEU A 1 161 ? 15.749 9.606 -4.396 1.00 49.53 161 LEU A N 1
ATOM 1255 C CA . LEU A 1 161 ? 14.747 10.225 -5.280 1.00 49.53 161 LEU A CA 1
ATOM 1256 C C . LEU A 1 161 ? 14.400 11.685 -4.925 1.00 49.53 161 LEU A C 1
ATOM 1258 O O . LEU A 1 161 ? 13.619 12.324 -5.622 1.00 49.53 161 LEU A O 1
ATOM 1262 N N . GLY A 1 162 ? 14.971 12.244 -3.852 1.00 46.81 162 GLY A N 1
ATOM 1263 C CA . GLY A 1 162 ? 14.781 13.655 -3.489 1.00 46.81 162 GLY A CA 1
ATOM 1264 C C . GLY A 1 162 ? 13.379 14.017 -2.976 1.00 46.81 162 GLY A C 1
ATOM 1265 O O . GLY A 1 162 ? 13.099 15.197 -2.790 1.00 46.81 162 GLY A O 1
ATOM 1266 N N . MET A 1 163 ? 12.525 13.028 -2.691 1.00 48.53 163 MET A N 1
ATOM 1267 C CA . MET A 1 163 ? 11.131 13.214 -2.251 1.00 48.53 163 MET A CA 1
ATOM 1268 C C . MET A 1 163 ? 10.971 13.678 -0.787 1.00 48.53 163 MET A C 1
ATOM 1270 O O . MET A 1 163 ? 9.853 13.869 -0.322 1.00 48.53 163 MET A O 1
ATOM 1274 N N . LEU A 1 164 ? 12.072 13.843 -0.046 1.00 45.81 164 LEU A N 1
ATOM 1275 C CA . LEU A 1 164 ? 12.095 14.266 1.365 1.00 45.81 164 LEU A CA 1
ATOM 1276 C C . LEU A 1 164 ? 12.632 15.700 1.565 1.00 45.81 164 LEU A C 1
ATOM 1278 O O . LEU A 1 164 ? 13.061 16.043 2.669 1.00 45.81 164 LEU A O 1
ATOM 1282 N N . ARG A 1 165 ? 12.658 16.526 0.510 1.00 40.38 165 ARG A N 1
ATOM 1283 C CA . ARG A 1 165 ? 13.049 17.945 0.575 1.00 40.38 165 ARG A CA 1
ATOM 1284 C C . ARG A 1 165 ? 11.864 18.892 0.497 1.00 40.38 165 ARG A C 1
ATOM 1286 O O . ARG A 1 165 ? 10.962 18.631 -0.321 1.00 40.38 165 ARG A O 1
#